Protein AF-I1DZ27-F1 (afdb_monomer_lite)

Organism: NCBI:txid562729

Secondary structure (DSSP, 8-state):
------HHHHHHHHHH---TTEEEEEEE-TTTHHHHTTT-EEEEEEEEEE--TT--GGG--EEEEEEEESSEETTEEHHHHHHHHHTTSS--GGG-SEEEEEEE-

Structure (mmCIF, N/CA/C/O backbone):
data_AF-I1DZ27-F1
#
_entry.id   AF-I1DZ27-F1
#
loop_
_atom_site.group_PDB
_atom_site.id
_atom_site.type_symbol
_atom_site.label_atom_id
_atom_site.label_alt_id
_atom_site.label_comp_id
_atom_site.label_asym_id
_atom_site.label_entity_id
_atom_site.label_seq_id
_atom_site.pdbx_PDB_ins_code
_atom_site.Cartn_x
_atom_site.Cartn_y
_atom_site.Cartn_z
_atom_site.occupancy
_atom_site.B_iso_or_equiv
_atom_site.auth_seq_id
_atom_site.auth_comp_id
_atom_site.auth_asym_id
_atom_site.auth_atom_id
_atom_site.pdbx_PDB_model_num
ATOM 1 N N . MET A 1 1 ? -11.964 23.116 -4.856 1.00 58.84 1 MET A N 1
ATOM 2 C CA . MET A 1 1 ? -11.806 21.846 -4.111 1.00 58.84 1 MET A CA 1
ATOM 3 C C . MET A 1 1 ? -10.323 21.495 -4.103 1.00 58.84 1 MET A C 1
ATOM 5 O O . MET A 1 1 ? -9.732 21.542 -5.173 1.00 58.84 1 MET A O 1
ATOM 9 N N . LYS A 1 2 ? -9.706 21.228 -2.945 1.00 85.44 2 LYS A N 1
ATOM 10 C CA . LYS A 1 2 ? -8.304 20.773 -2.866 1.00 85.44 2 LYS A CA 1
ATOM 11 C C . LYS A 1 2 ? -8.309 19.265 -2.616 1.00 85.44 2 LYS A C 1
ATOM 13 O O . LYS A 1 2 ? -9.005 18.827 -1.709 1.00 85.44 2 LYS A O 1
ATOM 18 N N . HIS A 1 3 ? -7.576 18.502 -3.417 1.00 89.69 3 HIS A N 1
ATOM 19 C CA . HIS A 1 3 ? -7.381 17.065 -3.229 1.00 89.69 3 HIS A CA 1
ATOM 20 C C . HIS A 1 3 ? -5.909 16.727 -3.473 1.00 89.69 3 HIS A C 1
ATOM 22 O O . HIS A 1 3 ? -5.242 17.388 -4.270 1.00 89.69 3 HIS A O 1
ATOM 28 N N . ILE A 1 4 ? -5.403 15.738 -2.740 1.00 94.06 4 ILE A N 1
ATOM 29 C CA . ILE A 1 4 ? -4.053 15.206 -2.928 1.00 94.06 4 ILE A CA 1
ATOM 30 C C . ILE A 1 4 ? -4.048 14.372 -4.214 1.00 94.06 4 ILE A C 1
ATOM 32 O O . ILE A 1 4 ? -5.005 13.646 -4.476 1.00 94.06 4 ILE A O 1
ATOM 36 N N . LEU A 1 5 ? -2.993 14.501 -5.021 1.00 94.75 5 LEU A N 1
ATOM 37 C CA . LEU A 1 5 ? -2.885 13.821 -6.318 1.00 94.75 5 LEU A CA 1
ATOM 38 C C . LEU A 1 5 ? -2.037 12.546 -6.265 1.00 94.75 5 LEU A C 1
ATOM 40 O O . LEU A 1 5 ? -2.275 11.627 -7.043 1.00 94.75 5 LEU A O 1
ATOM 44 N N . LEU A 1 6 ? -1.038 12.493 -5.380 1.00 96.56 6 LEU A N 1
ATOM 45 C CA . LEU A 1 6 ? -0.075 11.393 -5.316 1.00 96.56 6 LEU A CA 1
ATOM 46 C C . LEU A 1 6 ? -0.373 10.464 -4.139 1.00 96.56 6 LEU A C 1
ATOM 48 O O . LEU A 1 6 ? -0.665 10.926 -3.035 1.00 96.56 6 LEU A O 1
ATOM 52 N N . ALA A 1 7 ? -0.253 9.156 -4.369 1.00 98.06 7 ALA A N 1
ATOM 53 C CA . ALA A 1 7 ? -0.494 8.146 -3.341 1.00 98.06 7 ALA A CA 1
ATOM 54 C C . ALA A 1 7 ? 0.473 8.298 -2.156 1.00 98.06 7 ALA A C 1
ATOM 56 O O . ALA A 1 7 ? 0.016 8.301 -1.017 1.00 98.06 7 ALA A O 1
ATOM 57 N N . GLU A 1 8 ? 1.767 8.523 -2.408 1.00 98.25 8 GLU A N 1
ATOM 58 C CA . GLU A 1 8 ? 2.749 8.749 -1.338 1.00 98.25 8 GLU A CA 1
ATOM 59 C C . GLU A 1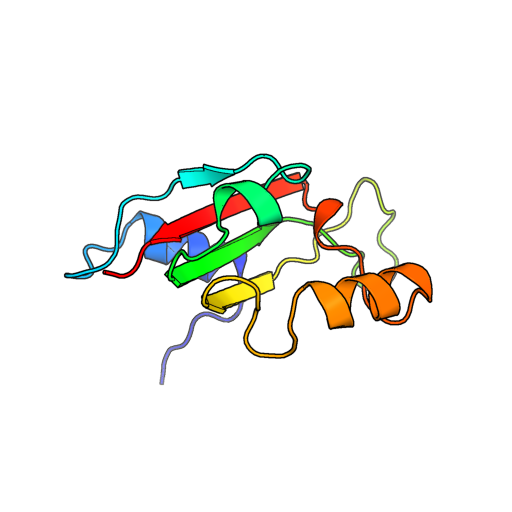 8 ? 2.438 10.018 -0.528 1.00 98.25 8 GLU A C 1
ATOM 61 O O . GLU A 1 8 ? 2.462 9.993 0.698 1.00 98.25 8 GLU A O 1
ATOM 66 N N . GLN A 1 9 ? 2.010 11.108 -1.177 1.00 97.81 9 GLN A N 1
ATOM 67 C CA . GLN A 1 9 ? 1.583 12.316 -0.456 1.00 97.81 9 GLN A CA 1
ATOM 68 C C . GLN A 1 9 ? 0.357 12.061 0.432 1.00 97.81 9 GLN A C 1
ATOM 70 O O . GLN A 1 9 ? 0.243 12.642 1.512 1.00 97.81 9 GLN A O 1
ATOM 75 N N . MET A 1 10 ? -0.571 11.208 -0.014 1.00 97.75 10 MET A N 1
ATOM 76 C CA . MET A 1 10 ? -1.734 10.815 0.782 1.00 97.75 10 MET A CA 1
ATOM 77 C C . MET A 1 10 ? -1.311 9.939 1.968 1.00 97.75 10 MET A C 1
ATOM 79 O O . MET A 1 10 ? -1.785 10.159 3.081 1.00 97.75 10 MET A O 1
ATOM 83 N N . ALA A 1 11 ? -0.391 8.997 1.754 1.00 98.19 11 ALA A N 1
ATOM 84 C CA . ALA A 1 11 ? 0.186 8.146 2.792 1.00 98.19 11 ALA A CA 1
ATOM 85 C C . ALA A 1 11 ? 0.921 8.971 3.869 1.00 98.19 11 ALA A C 1
ATOM 87 O O . ALA A 1 11 ? 0.673 8.801 5.065 1.00 98.19 11 ALA A O 1
ATOM 88 N N . ASP A 1 12 ? 1.743 9.937 3.457 1.00 97.50 12 ASP A N 1
ATOM 89 C CA . ASP A 1 12 ? 2.438 10.865 4.354 1.00 97.50 12 ASP A CA 1
ATOM 90 C C . ASP A 1 12 ? 1.478 11.757 5.143 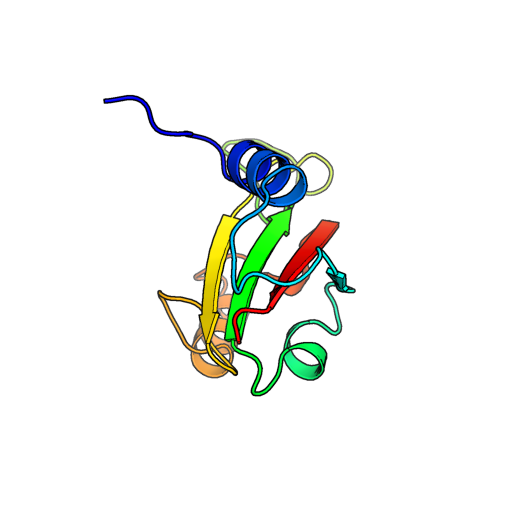1.00 97.50 12 ASP A C 1
ATOM 92 O O . ASP A 1 12 ? 1.717 12.073 6.314 1.00 97.50 12 ASP A O 1
ATOM 96 N N . TRP A 1 13 ? 0.391 12.201 4.506 1.00 96.62 13 TRP A N 1
ATOM 97 C CA . TRP A 1 13 ? -0.646 12.969 5.182 1.00 96.62 13 TRP A CA 1
ATOM 98 C C . TRP A 1 13 ? -1.384 12.109 6.212 1.00 96.62 13 TRP A C 1
ATOM 100 O O . TRP A 1 13 ? -1.553 12.557 7.346 1.00 96.62 13 TRP A O 1
ATOM 110 N N . LEU A 1 14 ? -1.750 10.868 5.866 1.00 96.50 14 LEU A N 1
ATOM 111 C CA . LEU A 1 14 ? -2.384 9.922 6.790 1.00 96.50 14 LEU A CA 1
ATOM 112 C C . LEU A 1 14 ? -1.503 9.650 8.008 1.00 96.50 14 LEU A C 1
ATOM 114 O O . LEU A 1 14 ? -2.004 9.681 9.129 1.00 96.50 14 LEU A O 1
ATOM 118 N N . PHE A 1 15 ? -0.195 9.466 7.809 1.00 95.12 15 PHE A N 1
ATOM 119 C CA . PHE A 1 15 ? 0.762 9.266 8.900 1.00 95.12 15 PHE A CA 1
ATOM 120 C C . PHE A 1 15 ? 0.774 10.422 9.914 1.00 95.12 15 PHE A C 1
ATOM 122 O O . PHE A 1 15 ? 0.942 10.196 11.110 1.00 95.12 15 PHE A O 1
ATOM 129 N N . LYS A 1 16 ? 0.569 11.658 9.447 1.00 94.69 16 LYS A N 1
ATOM 130 C CA . LYS A 1 16 ? 0.523 12.867 10.288 1.00 94.69 16 LYS A CA 1
ATOM 131 C C . LYS A 1 16 ? -0.882 13.180 10.808 1.00 94.69 16 LYS A C 1
ATOM 133 O O . LYS A 1 16 ? -1.040 14.039 11.674 1.00 94.69 16 LYS A O 1
ATOM 138 N N . SER A 1 17 ? -1.904 12.551 10.237 1.00 90.31 17 SER A N 1
ATOM 139 C CA . SER A 1 17 ? -3.299 12.820 10.560 1.00 90.31 17 SER A CA 1
ATOM 140 C C . SER A 1 17 ? -3.693 12.181 11.891 1.00 90.31 17 SER A C 1
ATOM 142 O O . SER A 1 17 ? -3.194 11.126 12.268 1.00 90.31 17 SER A O 1
ATOM 144 N N . ASN A 1 18 ? -4.627 12.813 12.600 1.00 89.69 18 ASN A N 1
ATOM 145 C CA . ASN A 1 18 ? -5.236 12.245 13.800 1.00 89.69 18 ASN A CA 1
ATOM 146 C C . ASN A 1 18 ? -6.714 11.944 13.525 1.00 89.69 18 ASN A C 1
ATOM 148 O O . ASN A 1 18 ? -7.606 12.683 13.947 1.00 89.69 18 ASN A O 1
ATOM 152 N N . ILE A 1 19 ? -6.964 10.902 12.730 1.00 94.25 19 ILE A N 1
ATOM 153 C CA . ILE A 1 19 ? -8.316 10.470 12.364 1.00 94.25 19 ILE A CA 1
ATOM 154 C C . ILE A 1 19 ? -8.814 9.479 13.415 1.00 94.25 19 ILE A C 1
ATOM 156 O O . ILE A 1 19 ? -8.243 8.407 13.607 1.00 94.25 19 ILE A O 1
ATOM 160 N N . LYS A 1 20 ? -9.915 9.819 14.091 1.00 94.31 20 LYS A N 1
ATOM 161 C CA . LYS A 1 20 ? -10.543 8.923 15.068 1.00 94.31 20 LYS A CA 1
ATOM 162 C C . LYS A 1 20 ? -10.974 7.618 14.386 1.00 94.31 20 LYS A C 1
ATOM 164 O O . LYS A 1 20 ? -11.707 7.660 13.404 1.00 94.31 20 LYS A O 1
ATOM 169 N N . GLY A 1 21 ? -10.560 6.482 14.947 1.00 93.94 21 GLY A N 1
ATOM 170 C CA . GLY A 1 21 ? -10.874 5.144 14.424 1.00 93.94 21 GLY A CA 1
ATOM 171 C C . GLY A 1 21 ? -9.840 4.587 13.440 1.00 93.94 21 GLY A C 1
ATOM 172 O O . GLY A 1 21 ? -9.920 3.412 13.096 1.00 93.94 21 GLY A O 1
ATOM 173 N N . LEU A 1 22 ? -8.851 5.391 13.037 1.00 96.56 22 LEU A N 1
ATOM 174 C CA . LEU A 1 22 ? -7.711 4.933 12.251 1.00 96.56 22 LEU A CA 1
ATOM 175 C C . LEU A 1 22 ? -6.546 4.576 13.187 1.00 96.56 22 LEU A C 1
ATOM 177 O O . LEU A 1 22 ? -6.175 5.357 14.064 1.00 96.56 22 LEU A O 1
ATOM 181 N N . GLY A 1 23 ? -5.990 3.380 13.019 1.00 96.00 23 GLY A N 1
ATOM 182 C CA . GLY A 1 23 ? -4.828 2.890 13.750 1.00 96.00 23 GLY A CA 1
ATOM 183 C C . GLY A 1 23 ? -3.535 3.616 13.374 1.00 96.00 23 GLY A C 1
ATOM 184 O O . GLY A 1 23 ? -3.485 4.409 12.434 1.00 96.00 23 GLY A O 1
ATOM 185 N N . GLN A 1 24 ? -2.464 3.333 14.116 1.00 95.50 24 GLN A N 1
ATOM 186 C CA . GLN A 1 24 ? -1.127 3.812 13.760 1.00 95.50 24 GLN A CA 1
ATOM 187 C C . GLN A 1 24 ? -0.601 3.091 12.513 1.00 95.50 24 GLN A C 1
ATOM 189 O O . GLN A 1 24 ? -1.006 1.971 12.214 1.00 95.50 24 GLN A O 1
ATOM 194 N N . ARG A 1 25 ? 0.339 3.730 11.811 1.00 97.25 25 ARG A N 1
ATOM 195 C CA . ARG A 1 25 ? 0.967 3.168 10.613 1.00 97.25 25 ARG A CA 1
ATOM 196 C C . ARG A 1 25 ? 1.864 1.974 10.948 1.00 97.25 25 ARG A C 1
ATOM 198 O O . ARG A 1 25 ? 2.917 2.137 11.571 1.00 97.25 25 ARG A O 1
ATOM 205 N N . GLU A 1 26 ? 1.535 0.811 10.413 1.00 98.12 26 GLU A N 1
ATOM 206 C CA . GLU A 1 26 ? 2.351 -0.402 10.447 1.00 98.12 26 GLU A CA 1
ATOM 207 C C . GLU A 1 26 ? 3.238 -0.508 9.198 1.00 98.12 26 GLU A C 1
ATOM 209 O O . GLU A 1 26 ? 2.787 -0.241 8.087 1.00 98.12 26 GLU A O 1
ATOM 214 N N . SER A 1 27 ? 4.503 -0.912 9.373 1.00 98.38 27 SER A N 1
ATOM 215 C CA . SER A 1 27 ? 5.366 -1.355 8.265 1.00 98.38 27 SER A CA 1
ATOM 216 C C . SER A 1 27 ? 5.127 -2.839 8.049 1.00 98.38 27 SER A C 1
ATOM 218 O O . SER A 1 27 ? 5.354 -3.626 8.968 1.00 98.38 27 SER A O 1
ATOM 220 N N .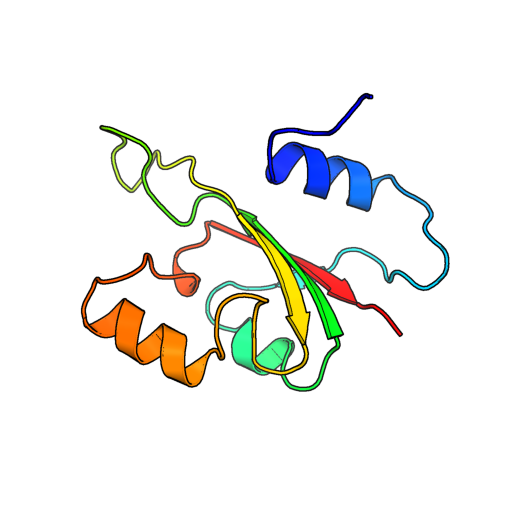 ILE A 1 28 ? 4.733 -3.221 6.841 1.00 98.44 28 ILE A N 1
ATOM 221 C CA . ILE A 1 28 ? 4.490 -4.614 6.478 1.00 98.44 28 ILE A CA 1
ATOM 222 C C . ILE A 1 28 ? 5.546 -5.058 5.467 1.00 98.44 28 ILE A C 1
ATOM 224 O O . ILE A 1 28 ? 5.885 -4.319 4.543 1.00 98.44 28 ILE A O 1
ATOM 228 N N . LEU A 1 29 ? 6.088 -6.264 5.654 1.00 97.94 29 LEU A N 1
ATOM 229 C CA . LEU A 1 29 ? 7.002 -6.856 4.682 1.00 97.94 29 LEU A CA 1
ATOM 230 C C . LEU A 1 29 ? 6.217 -7.217 3.409 1.00 97.94 29 LEU A C 1
ATOM 232 O O . LEU A 1 29 ? 5.212 -7.923 3.521 1.00 97.94 29 LEU A O 1
ATOM 236 N N . PRO A 1 30 ? 6.663 -6.792 2.211 1.00 97.44 30 PRO A N 1
ATOM 237 C CA . PRO A 1 30 ? 5.954 -7.064 0.961 1.00 97.44 30 PRO A CA 1
ATOM 238 C C . PRO A 1 30 ? 5.686 -8.542 0.676 1.00 97.44 30 PRO A C 1
ATOM 240 O O . PRO A 1 30 ? 4.663 -8.868 0.101 1.00 97.44 30 PRO A O 1
ATOM 243 N N . ALA A 1 31 ? 6.552 -9.455 1.111 1.00 95.75 31 ALA A N 1
ATOM 244 C CA . ALA A 1 31 ? 6.327 -10.887 0.909 1.00 95.75 31 ALA A CA 1
ATOM 245 C C . ALA A 1 31 ? 5.249 -11.487 1.837 1.00 95.75 31 ALA A C 1
ATOM 247 O O . ALA A 1 31 ? 4.785 -12.594 1.596 1.00 95.75 31 ALA A O 1
ATOM 248 N N . GLU A 1 32 ? 4.858 -10.778 2.900 1.00 96.81 32 GLU A N 1
ATOM 249 C CA . GLU A 1 32 ? 4.012 -11.306 3.981 1.00 96.81 32 GLU A CA 1
ATOM 250 C C . GLU A 1 32 ? 2.687 -10.543 4.124 1.00 96.81 32 GLU A C 1
ATOM 252 O O . GLU A 1 32 ? 1.902 -10.835 5.026 1.00 96.81 32 GLU A O 1
ATOM 257 N N . PHE A 1 33 ? 2.425 -9.525 3.292 1.00 97.94 33 PHE A N 1
ATOM 258 C CA . PHE A 1 33 ? 1.314 -8.605 3.560 1.00 97.94 33 PHE A CA 1
ATOM 259 C C . PHE A 1 33 ? -0.052 -9.279 3.513 1.00 97.94 33 PHE A C 1
ATOM 261 O O . PHE A 1 33 ? -0.912 -8.938 4.315 1.00 97.94 33 PHE A O 1
ATOM 268 N N . GLN A 1 34 ? -0.254 -10.236 2.608 1.00 97.31 34 GLN A N 1
ATOM 269 C CA . GLN A 1 34 ? -1.543 -10.912 2.470 1.00 97.31 34 GLN A CA 1
ATOM 270 C C . GLN A 1 34 ? -1.872 -11.726 3.723 1.00 97.31 34 GLN A C 1
ATOM 272 O O . GLN A 1 34 ? -2.972 -11.604 4.247 1.00 97.31 34 GLN A O 1
ATOM 277 N N . GLU A 1 35 ? -0.897 -12.478 4.239 1.00 97.25 35 GLU A N 1
ATOM 278 C CA . GLU A 1 35 ? -1.031 -13.263 5.471 1.00 97.25 35 GLU A CA 1
ATOM 279 C C . GLU A 1 35 ? -1.205 -12.350 6.692 1.00 97.25 35 GLU A C 1
ATOM 281 O O . GLU A 1 35 ? -2.148 -12.496 7.465 1.00 97.25 35 GLU A O 1
ATOM 286 N N . LYS A 1 36 ? -0.338 -11.340 6.851 1.00 98.00 36 LYS A N 1
ATOM 287 C CA . LYS A 1 36 ? -0.377 -10.430 8.011 1.00 98.00 36 LYS A CA 1
ATOM 288 C C . LYS A 1 36 ? -1.635 -9.571 8.084 1.00 98.00 36 LYS A C 1
ATOM 290 O O . LYS A 1 36 ? -1.993 -9.103 9.169 1.00 98.00 36 LYS A O 1
ATOM 295 N N . LEU A 1 37 ? -2.249 -9.290 6.939 1.00 98.25 37 LEU A N 1
ATOM 296 C CA . LEU A 1 37 ? -3.431 -8.440 6.840 1.00 98.25 37 LEU A CA 1
ATOM 297 C C . LEU A 1 37 ? -4.722 -9.236 6.633 1.00 98.25 37 LEU A C 1
ATOM 299 O O . LEU A 1 37 ? -5.792 -8.629 6.529 1.00 98.25 37 LEU A O 1
ATOM 303 N N . GLU A 1 38 ? -4.641 -10.568 6.626 1.00 96.19 38 GLU A N 1
ATOM 304 C CA . GLU A 1 38 ? -5.796 -11.440 6.473 1.00 96.19 38 GLU A CA 1
ATOM 305 C C . GLU A 1 38 ? -6.847 -11.140 7.551 1.00 96.19 38 GLU A C 1
ATOM 307 O O . GLU A 1 38 ? -6.557 -11.011 8.741 1.00 96.19 38 GLU A O 1
ATOM 312 N N . GLY A 1 39 ? -8.099 -10.966 7.125 1.00 97.19 39 GLY A N 1
ATOM 313 C CA . GLY A 1 39 ? -9.218 -10.677 8.028 1.00 97.19 39 GLY A CA 1
ATOM 314 C C . GLY A 1 39 ? -9.257 -9.249 8.592 1.00 97.19 39 GLY A C 1
ATOM 315 O O . GLY A 1 39 ? -10.278 -8.864 9.165 1.00 97.19 39 GLY A O 1
ATOM 316 N N . ARG A 1 40 ? -8.208 -8.442 8.394 1.00 98.19 40 ARG A N 1
ATOM 317 C CA . ARG A 1 40 ? -8.129 -7.048 8.860 1.00 98.19 40 ARG A CA 1
ATOM 318 C C . ARG A 1 40 ? -8.759 -6.093 7.850 1.00 98.19 40 ARG A C 1
ATOM 320 O O . ARG A 1 40 ? -8.812 -6.374 6.657 1.00 98.19 40 ARG A O 1
ATOM 327 N N . THR A 1 41 ? -9.218 -4.933 8.302 1.00 98.62 41 THR A N 1
ATOM 328 C CA . THR A 1 41 ? -9.749 -3.865 7.438 1.00 98.62 41 THR A CA 1
ATOM 329 C C . THR A 1 41 ? -8.947 -2.593 7.636 1.00 98.62 41 THR A C 1
ATOM 331 O O . THR A 1 41 ? -8.498 -2.322 8.747 1.00 98.62 41 THR A O 1
ATOM 334 N N . GLY A 1 42 ? -8.738 -1.804 6.586 1.00 98.44 42 GLY A N 1
ATOM 335 C CA . GLY A 1 42 ? -7.915 -0.609 6.724 1.00 98.44 42 GLY A CA 1
ATOM 336 C C . GLY A 1 42 ? -7.622 0.135 5.434 1.00 98.44 42 GLY A C 1
ATOM 337 O O . GLY A 1 42 ? -8.306 -0.029 4.425 1.00 98.44 42 GLY A O 1
ATOM 338 N N . ILE A 1 43 ? -6.579 0.953 5.487 1.00 98.75 43 ILE A N 1
ATOM 339 C CA . ILE A 1 43 ? -5.973 1.620 4.336 1.00 98.75 43 ILE A CA 1
ATOM 340 C C . ILE A 1 43 ? -4.599 0.994 4.122 1.00 98.75 43 ILE A C 1
ATOM 342 O O . ILE A 1 43 ? -3.850 0.809 5.083 1.00 98.75 43 ILE A O 1
ATOM 346 N N . ILE A 1 44 ? -4.263 0.681 2.875 1.00 98.81 44 ILE A N 1
ATOM 347 C CA . ILE A 1 44 ? -2.980 0.093 2.495 1.00 98.81 44 ILE A CA 1
ATOM 348 C C . ILE A 1 44 ? -2.299 0.948 1.431 1.00 98.81 44 ILE A C 1
ATOM 350 O O . ILE A 1 44 ? -2.935 1.406 0.482 1.00 98.81 44 ILE A O 1
ATOM 354 N N . PHE A 1 45 ? -1.002 1.172 1.601 1.00 98.88 45 PHE A N 1
ATOM 355 C CA . PHE A 1 45 ? -0.148 1.883 0.659 1.00 98.88 45 PHE A CA 1
ATOM 356 C C . PHE A 1 45 ? 0.966 0.956 0.173 1.00 98.88 45 PHE A C 1
ATOM 358 O O . PHE A 1 45 ? 1.648 0.339 0.989 1.00 98.88 45 PHE A O 1
ATOM 365 N N . PHE A 1 46 ? 1.154 0.894 -1.143 1.00 98.69 46 PHE A N 1
ATOM 366 C CA . PHE A 1 46 ? 2.210 0.157 -1.827 1.00 98.69 46 PHE A CA 1
ATOM 367 C C . PHE A 1 46 ? 3.144 1.153 -2.506 1.00 98.69 46 PHE A C 1
ATOM 369 O O . PHE A 1 46 ? 2.730 1.847 -3.440 1.00 98.69 46 PHE A O 1
ATOM 376 N N . LYS A 1 47 ? 4.396 1.203 -2.053 1.00 98.69 47 LYS A N 1
ATOM 377 C CA . LYS A 1 47 ? 5.414 2.099 -2.599 1.00 98.69 47 LYS A CA 1
ATOM 378 C C . LYS A 1 47 ? 6.181 1.451 -3.738 1.00 98.69 47 LYS A C 1
ATOM 380 O O . LYS A 1 47 ? 6.642 0.317 -3.583 1.00 98.69 47 LYS A O 1
ATOM 385 N N . ASP A 1 48 ? 6.389 2.185 -4.829 1.00 98.44 48 ASP A N 1
ATOM 386 C CA . ASP A 1 48 ? 7.281 1.806 -5.929 1.00 98.44 48 ASP A CA 1
ATOM 387 C C . ASP A 1 48 ? 7.084 0.343 -6.382 1.00 98.44 48 ASP A C 1
ATOM 389 O O . ASP A 1 48 ? 8.039 -0.431 -6.415 1.00 98.44 48 ASP A O 1
ATOM 393 N N . TYR A 1 49 ? 5.860 -0.097 -6.681 1.00 97.31 49 TYR A N 1
ATOM 394 C CA . TYR A 1 49 ? 5.599 -1.494 -7.075 1.00 97.31 49 TYR A CA 1
ATOM 395 C C . TYR A 1 49 ? 5.566 -1.700 -8.598 1.00 97.31 49 TYR A C 1
ATOM 397 O O . TYR A 1 49 ? 5.729 -2.822 -9.074 1.00 97.31 49 TYR A O 1
ATOM 405 N N . TRP A 1 50 ? 5.417 -0.626 -9.385 1.00 97.50 50 TRP A N 1
ATOM 406 C CA . TRP A 1 50 ? 5.363 -0.689 -10.853 1.00 97.50 50 TRP A CA 1
ATOM 407 C C . TRP A 1 50 ? 6.129 0.453 -11.529 1.00 97.50 50 TRP A C 1
ATOM 409 O O . TRP A 1 50 ? 6.389 1.489 -10.925 1.00 97.50 50 TRP A O 1
ATOM 419 N N . THR A 1 51 ? 6.512 0.259 -12.791 1.00 97.19 51 THR A N 1
ATOM 420 C CA . THR A 1 51 ? 7.287 1.218 -13.599 1.00 97.19 51 THR A CA 1
ATOM 421 C C . THR A 1 51 ? 6.387 2.200 -14.339 1.00 97.19 51 THR A C 1
ATOM 423 O O . THR A 1 51 ? 5.535 1.779 -15.123 1.00 97.19 51 THR A O 1
ATOM 426 N N . ARG A 1 52 ? 6.622 3.505 -14.194 1.00 94.12 52 ARG A N 1
ATOM 427 C CA . ARG A 1 52 ? 5.963 4.534 -15.008 1.00 94.12 52 ARG A CA 1
ATOM 428 C C . ARG A 1 52 ? 6.757 4.794 -16.286 1.00 94.12 52 ARG A C 1
ATOM 430 O O . ARG A 1 52 ? 7.967 4.993 -16.245 1.00 94.12 52 ARG A O 1
ATOM 437 N N . GLY A 1 53 ? 6.072 4.867 -17.428 1.00 94.50 53 GLY A N 1
ATOM 438 C CA . GLY A 1 53 ? 6.701 5.222 -18.704 1.00 94.50 53 GLY A CA 1
ATOM 439 C C . GLY A 1 53 ? 7.928 4.356 -19.016 1.00 94.50 53 GLY A C 1
ATOM 440 O O . GLY A 1 53 ? 7.808 3.141 -19.122 1.00 94.50 53 GLY A O 1
ATOM 441 N N . ASN A 1 54 ? 9.096 4.994 -19.135 1.00 96.56 54 ASN A N 1
ATOM 442 C CA . ASN A 1 54 ? 10.367 4.346 -19.485 1.00 96.56 54 ASN A CA 1
ATOM 443 C C . ASN A 1 54 ? 11.273 4.070 -18.267 1.00 96.56 54 ASN A C 1
ATOM 445 O O . ASN A 1 54 ? 12.488 3.932 -18.419 1.00 96.56 54 ASN A O 1
ATOM 449 N N . GLU A 1 55 ? 10.724 4.041 -17.052 1.00 98.06 55 GLU A N 1
ATOM 450 C CA . GLU A 1 55 ? 11.494 3.704 -15.854 1.00 98.06 55 GLU A CA 1
ATOM 451 C C . GLU A 1 55 ? 12.046 2.276 -15.913 1.00 98.06 55 GLU A C 1
ATOM 453 O O . GLU A 1 55 ? 11.349 1.320 -16.253 1.00 98.06 55 GLU A O 1
ATOM 458 N N . SER A 1 56 ? 13.301 2.109 -15.491 1.00 97.06 56 SER A N 1
ATOM 459 C CA . SER A 1 56 ? 13.814 0.784 -15.141 1.00 97.06 56 SER A CA 1
ATOM 460 C C . SER A 1 56 ? 13.093 0.261 -13.900 1.00 97.06 56 SER A C 1
ATOM 462 O O . SER A 1 56 ? 12.772 1.046 -13.008 1.00 97.06 56 SER A O 1
ATOM 464 N N . PHE A 1 57 ? 12.972 -1.058 -13.761 1.00 96.00 57 PHE A N 1
ATOM 465 C CA . PHE A 1 57 ? 12.375 -1.644 -12.563 1.00 96.00 57 PHE A CA 1
ATOM 466 C C . PHE A 1 57 ? 13.086 -1.213 -11.268 1.00 96.00 57 PHE A C 1
ATOM 468 O O . PHE A 1 57 ? 12.421 -0.898 -10.291 1.00 96.00 57 PHE A O 1
ATOM 475 N N . ALA A 1 58 ? 14.420 -1.112 -11.242 1.00 96.06 58 ALA A N 1
ATOM 476 C CA . ALA A 1 58 ? 15.153 -0.659 -10.051 1.00 96.06 58 ALA A CA 1
ATOM 477 C C . ALA A 1 58 ? 14.782 0.779 -9.616 1.00 96.06 58 ALA A C 1
ATOM 479 O O . ALA A 1 58 ? 14.655 1.053 -8.423 1.00 96.06 58 ALA A O 1
ATOM 480 N N . ASN A 1 59 ? 14.532 1.663 -10.587 1.00 96.81 59 ASN A N 1
ATOM 481 C CA . ASN A 1 59 ? 14.209 3.083 -10.386 1.00 96.81 59 ASN A CA 1
ATOM 482 C C . ASN A 1 59 ? 12.714 3.396 -10.573 1.00 96.81 59 ASN A C 1
ATOM 484 O O . ASN A 1 59 ? 12.359 4.513 -10.938 1.00 96.81 59 ASN A O 1
ATOM 488 N N . ARG A 1 60 ? 11.847 2.401 -10.374 1.00 97.69 60 ARG A N 1
ATOM 489 C CA . ARG A 1 60 ? 10.395 2.544 -10.509 1.00 97.69 60 ARG A CA 1
ATOM 490 C C . ARG A 1 60 ? 9.809 3.459 -9.423 1.00 97.69 60 ARG A C 1
ATOM 492 O O . ARG A 1 60 ? 10.273 3.378 -8.287 1.00 97.69 60 ARG A O 1
ATOM 499 N N . SER A 1 61 ? 8.805 4.266 -9.780 1.00 97.44 61 SER A N 1
ATOM 500 C CA . SER A 1 61 ? 8.119 5.242 -8.899 1.00 97.44 61 SER A CA 1
ATOM 501 C C . SER A 1 61 ? 6.593 5.040 -8.807 1.00 97.44 61 SER A C 1
ATOM 503 O O . SER A 1 61 ? 5.807 5.922 -8.441 1.00 97.44 61 SER A O 1
ATOM 505 N N . GLY A 1 62 ? 6.109 3.896 -9.283 1.00 97.94 62 GLY A N 1
ATOM 506 C CA . GLY A 1 62 ? 4.689 3.600 -9.335 1.00 97.94 62 GLY A CA 1
ATOM 507 C C . GLY A 1 62 ? 4.120 3.183 -7.983 1.00 97.94 62 GLY A C 1
ATOM 508 O O . GLY A 1 62 ? 4.226 2.019 -7.606 1.00 97.94 62 GLY A O 1
ATOM 509 N N . ASP A 1 63 ? 3.434 4.107 -7.316 1.00 98.38 63 ASP A N 1
ATOM 510 C CA . ASP A 1 63 ? 2.716 3.843 -6.063 1.00 98.38 63 ASP A CA 1
ATOM 511 C C . ASP A 1 63 ? 1.230 3.495 -6.243 1.00 98.38 63 ASP A C 1
ATOM 513 O O . ASP A 1 63 ? 0.617 3.784 -7.281 1.00 98.38 63 ASP A O 1
ATOM 517 N N . ASN A 1 64 ? 0.617 2.954 -5.186 1.00 98.06 64 ASN A N 1
ATOM 518 C CA . ASN A 1 64 ? -0.834 2.870 -5.021 1.00 98.06 64 ASN A CA 1
ATOM 519 C C . ASN A 1 64 ? -1.243 3.014 -3.545 1.00 98.06 64 ASN A C 1
ATOM 521 O O . ASN A 1 64 ? -0.549 2.536 -2.657 1.00 98.06 64 ASN A O 1
ATOM 525 N N . ILE A 1 65 ? -2.383 3.659 -3.295 1.00 98.69 65 ILE A N 1
ATOM 526 C CA . ILE A 1 65 ? -3.061 3.666 -1.996 1.00 98.69 65 ILE A CA 1
ATOM 527 C C . ILE A 1 65 ? -4.508 3.228 -2.210 1.00 98.69 65 ILE A C 1
ATOM 529 O O . ILE A 1 65 ? -5.154 3.691 -3.152 1.00 98.69 65 ILE A O 1
ATOM 533 N N . ASP A 1 66 ? -5.000 2.322 -1.373 1.00 98.62 66 ASP A N 1
ATOM 534 C CA . ASP A 1 66 ? -6.316 1.707 -1.542 1.00 98.62 66 ASP A CA 1
ATOM 535 C C . ASP A 1 66 ? -6.930 1.336 -0.181 1.00 98.62 66 ASP A C 1
ATOM 537 O O . ASP A 1 66 ? -6.271 1.352 0.863 1.00 98.62 66 ASP A O 1
ATOM 541 N N . LEU A 1 67 ? -8.217 1.005 -0.195 1.00 98.62 67 LEU A N 1
ATOM 542 C CA . LEU A 1 67 ? -8.900 0.389 0.931 1.00 98.62 67 LEU A CA 1
ATOM 543 C C . LEU A 1 67 ? -8.607 -1.109 0.942 1.00 98.62 67 LEU A C 1
ATOM 545 O O . LEU A 1 67 ? -8.700 -1.780 -0.084 1.00 98.62 67 LEU A O 1
ATOM 549 N N . TRP A 1 68 ? -8.312 -1.630 2.125 1.00 98.69 68 TRP A N 1
ATOM 550 C CA . TRP A 1 68 ? -8.128 -3.048 2.385 1.00 98.69 68 TRP A CA 1
ATOM 551 C C . TRP A 1 68 ? -9.335 -3.611 3.128 1.00 98.69 68 TRP A C 1
ATOM 553 O O . TRP A 1 68 ? -9.780 -3.048 4.133 1.00 98.69 68 TRP A O 1
ATOM 563 N N . ASN A 1 69 ? -9.850 -4.745 2.662 1.00 98.44 69 ASN A N 1
ATOM 564 C CA . ASN A 1 69 ? -10.970 -5.422 3.301 1.00 98.44 69 ASN A CA 1
ATOM 565 C C . ASN A 1 69 ? -10.746 -6.934 3.376 1.00 98.44 69 ASN A C 1
ATOM 567 O O . ASN A 1 69 ? -11.276 -7.678 2.561 1.00 98.44 69 ASN A O 1
ATOM 571 N N . LYS A 1 70 ? -10.014 -7.386 4.392 1.00 97.94 70 LYS A N 1
ATOM 572 C CA . LYS A 1 70 ? -9.695 -8.788 4.701 1.00 97.94 70 LYS A CA 1
ATOM 573 C C . LYS A 1 70 ? -8.721 -9.423 3.720 1.00 97.94 70 LYS A C 1
ATOM 575 O O . LYS A 1 70 ? -7.616 -9.753 4.115 1.00 97.94 70 LYS A O 1
ATOM 580 N N . ASP A 1 71 ? -9.124 -9.589 2.471 1.00 97.62 71 ASP A N 1
ATOM 581 C CA . ASP A 1 71 ? -8.383 -10.324 1.443 1.00 97.62 71 ASP A CA 1
ATOM 582 C C . ASP A 1 71 ? -8.382 -9.584 0.102 1.00 97.62 71 ASP A C 1
ATOM 584 O O . ASP A 1 71 ? -8.152 -10.179 -0.951 1.00 97.62 71 ASP A O 1
ATOM 588 N N . ARG A 1 72 ? -8.724 -8.294 0.097 1.00 97.94 72 ARG A N 1
ATOM 589 C CA . ARG A 1 72 ? -8.974 -7.556 -1.139 1.00 97.94 72 ARG A CA 1
ATOM 590 C C . ARG A 1 72 ? -8.643 -6.083 -1.029 1.00 97.94 72 ARG A C 1
ATOM 592 O O . ARG A 1 72 ? -8.810 -5.470 0.025 1.00 97.94 72 ARG A O 1
ATOM 599 N N . ILE A 1 73 ? -8.290 -5.530 -2.182 1.00 98.06 73 ILE A N 1
ATOM 600 C CA . ILE A 1 73 ? -8.351 -4.095 -2.458 1.00 98.06 73 ILE A CA 1
ATOM 601 C C . ILE A 1 73 ? -9.677 -3.766 -3.160 1.00 98.06 73 ILE A C 1
ATOM 603 O O . ILE A 1 73 ? -10.442 -4.675 -3.516 1.00 98.06 73 ILE A O 1
ATOM 607 N N . THR A 1 74 ? -9.974 -2.485 -3.390 1.00 97.62 74 THR A N 1
ATOM 608 C CA . THR A 1 74 ? -11.263 -2.071 -3.975 1.00 97.62 74 THR A CA 1
ATOM 609 C C . THR A 1 74 ? -11.551 -2.765 -5.312 1.00 97.62 74 THR A C 1
ATOM 611 O O . THR A 1 74 ? -12.677 -3.201 -5.561 1.00 97.62 74 THR A O 1
ATOM 614 N N . SER A 1 75 ? -10.527 -2.936 -6.153 1.00 96.38 75 SER A N 1
ATOM 615 C CA . SER A 1 75 ? -10.664 -3.489 -7.508 1.00 96.38 75 SER A CA 1
ATOM 616 C C . SER A 1 75 ? -10.775 -5.020 -7.587 1.00 96.38 75 SER A C 1
ATOM 618 O O . SER A 1 75 ? -11.373 -5.523 -8.537 1.00 96.38 75 SER A O 1
ATOM 620 N N . SER A 1 76 ? -10.234 -5.779 -6.627 1.00 96.88 76 SER A N 1
ATOM 621 C CA . SER A 1 76 ? -10.171 -7.250 -6.713 1.00 96.88 76 SER A CA 1
ATOM 622 C C . SER A 1 76 ? -9.810 -7.923 -5.387 1.00 96.88 76 SER A C 1
ATOM 624 O O . SER A 1 76 ? -9.081 -7.344 -4.579 1.00 96.88 76 SER A O 1
ATOM 626 N N . SER A 1 77 ? -10.227 -9.183 -5.210 1.00 98.00 77 SER A N 1
ATOM 627 C CA . SER A 1 77 ? -9.626 -10.075 -4.204 1.00 98.00 77 SER A CA 1
ATOM 628 C C . SER A 1 77 ? -8.170 -10.384 -4.537 1.00 98.00 77 SER A C 1
ATOM 630 O O . SER A 1 77 ? -7.773 -10.318 -5.704 1.00 98.00 77 SER A O 1
ATOM 632 N N . MET A 1 78 ? -7.378 -10.734 -3.524 1.00 97.06 78 MET A N 1
ATOM 633 C CA . MET A 1 78 ? -5.987 -11.145 -3.704 1.00 97.06 78 MET A CA 1
ATOM 634 C C . MET A 1 78 ? -5.901 -12.423 -4.529 1.00 97.06 78 MET A C 1
ATOM 636 O O . MET A 1 78 ? -5.087 -12.479 -5.438 1.00 97.06 78 MET A O 1
ATOM 640 N N . PHE A 1 79 ? -6.823 -13.376 -4.351 1.00 97.25 79 PHE A N 1
ATOM 641 C CA . PHE A 1 79 ? -6.892 -14.563 -5.209 1.00 97.25 79 PHE A CA 1
ATOM 642 C C . PHE A 1 79 ? -7.043 -14.212 -6.700 1.00 97.25 79 PHE A C 1
ATOM 644 O O . PHE A 1 79 ? -6.253 -14.655 -7.534 1.00 97.25 79 PHE A O 1
ATOM 651 N N . THR A 1 80 ? -8.036 -13.387 -7.057 1.00 98.00 80 THR A N 1
ATOM 652 C CA . THR A 1 80 ? -8.230 -12.968 -8.455 1.00 98.00 80 THR A CA 1
ATOM 653 C C . THR A 1 80 ? -7.037 -12.162 -8.951 1.00 98.00 80 THR A C 1
ATOM 655 O O . THR A 1 80 ? -6.609 -12.333 -10.093 1.00 98.00 80 THR A O 1
ATOM 658 N N . ARG A 1 81 ? -6.476 -11.305 -8.097 1.00 96.88 81 ARG A N 1
ATOM 659 C CA . ARG A 1 81 ? -5.317 -10.495 -8.445 1.00 96.88 81 ARG A CA 1
ATOM 660 C C . ARG A 1 81 ? -4.078 -11.343 -8.719 1.00 96.88 81 ARG A C 1
ATOM 662 O O . ARG A 1 81 ? -3.454 -11.114 -9.745 1.00 96.88 81 ARG A O 1
ATOM 669 N N . SER A 1 82 ? -3.774 -12.349 -7.902 1.00 96.50 82 SER A N 1
ATOM 670 C CA . SER A 1 82 ? -2.618 -13.231 -8.106 1.00 96.50 82 SER A CA 1
ATOM 671 C C . SER A 1 82 ? -2.682 -13.975 -9.439 1.00 96.50 82 SER A C 1
ATOM 673 O O . SER A 1 82 ? -1.660 -14.159 -10.095 1.00 96.50 82 SER A O 1
ATOM 675 N N . ILE A 1 83 ? -3.882 -14.338 -9.906 1.00 97.81 83 ILE A N 1
ATOM 676 C CA . ILE A 1 83 ? -4.066 -14.892 -11.256 1.00 97.81 83 ILE A CA 1
ATOM 677 C C . ILE A 1 83 ? -3.717 -13.841 -12.322 1.00 97.81 83 ILE A C 1
ATOM 679 O O . ILE A 1 83 ? -3.024 -14.143 -13.292 1.00 97.81 83 ILE A O 1
ATOM 683 N N . LEU A 1 84 ? -4.176 -12.597 -12.161 1.00 97.75 84 LEU A N 1
ATOM 684 C CA . LEU A 1 84 ? -3.866 -11.511 -13.096 1.00 97.75 84 LEU A CA 1
ATOM 685 C C . LEU A 1 84 ? -2.371 -11.156 -13.103 1.00 97.75 84 LEU A C 1
ATOM 687 O O . LEU A 1 84 ? -1.826 -10.897 -14.175 1.00 97.75 84 LEU A O 1
ATOM 691 N N . GLU A 1 85 ? -1.719 -11.167 -11.942 1.00 96.44 85 GLU A N 1
ATOM 692 C CA . GLU A 1 85 ? -0.276 -10.952 -11.777 1.00 96.44 85 GLU A CA 1
ATOM 693 C C . GLU A 1 85 ? 0.520 -12.067 -12.464 1.00 96.44 85 GLU A C 1
ATOM 695 O O . GLU A 1 85 ? 1.424 -11.776 -13.246 1.00 96.44 85 GLU A O 1
ATOM 700 N N . PHE A 1 86 ? 0.118 -13.332 -12.287 1.00 96.38 86 PHE A N 1
ATOM 701 C CA . PHE A 1 86 ? 0.733 -14.480 -12.962 1.00 96.38 86 PHE A CA 1
ATOM 702 C C . PHE A 1 86 ? 0.705 -14.353 -14.494 1.00 96.38 86 PHE A C 1
ATOM 704 O O . PHE A 1 86 ? 1.681 -14.673 -15.169 1.00 96.38 86 PHE A O 1
ATOM 711 N N . PHE A 1 87 ? -0.394 -13.840 -15.055 1.00 97.69 87 PHE A N 1
ATOM 712 C CA . PHE A 1 87 ? -0.517 -13.587 -16.495 1.00 97.69 87 PHE A CA 1
ATOM 713 C C . PHE A 1 87 ? 0.014 -12.212 -16.939 1.00 97.69 87 PHE A C 1
ATOM 715 O O . PHE A 1 87 ? -0.199 -11.826 -18.091 1.00 97.69 87 PHE A O 1
ATOM 722 N N . GLY A 1 88 ? 0.659 -11.448 -16.050 1.00 95.56 88 GLY A N 1
ATOM 723 C CA . GLY A 1 88 ? 1.210 -10.123 -16.352 1.00 95.56 88 GLY A CA 1
ATOM 724 C C . GLY A 1 88 ? 0.161 -9.080 -16.756 1.00 95.56 88 GLY A C 1
ATOM 725 O O . GLY A 1 88 ? 0.480 -8.112 -17.443 1.00 95.56 88 GLY A O 1
ATOM 726 N N . ARG A 1 89 ? -1.110 -9.277 -16.380 1.00 97.25 89 ARG A N 1
ATOM 727 C CA . ARG A 1 89 ? -2.221 -8.356 -16.688 1.00 97.25 89 ARG A CA 1
ATOM 728 C C . ARG A 1 89 ? -2.229 -7.131 -15.781 1.00 97.25 89 ARG A C 1
ATOM 730 O O . ARG A 1 89 ? -2.731 -6.085 -16.182 1.00 97.25 89 ARG A O 1
ATOM 737 N N . VAL A 1 90 ? -1.693 -7.275 -14.574 1.00 96.62 90 VAL A N 1
ATOM 738 C CA . VAL A 1 90 ? -1.464 -6.201 -13.605 1.00 96.62 90 VAL A CA 1
ATOM 739 C C . VAL A 1 90 ? -0.077 -6.377 -12.993 1.00 96.62 90 VAL A C 1
ATOM 741 O O . VAL A 1 90 ? 0.474 -7.477 -13.011 1.00 96.62 90 VAL A O 1
ATOM 744 N N . SER A 1 91 ? 0.497 -5.298 -12.463 1.00 96.69 91 SER A N 1
ATOM 745 C CA . SER A 1 91 ? 1.781 -5.360 -11.761 1.00 96.69 91 SER A CA 1
ATOM 746 C C . SER A 1 91 ? 1.643 -6.030 -10.390 1.00 96.69 91 SER A C 1
ATOM 748 O O . SER A 1 91 ? 0.650 -5.815 -9.688 1.00 96.69 91 SER A O 1
ATOM 750 N N . ASP A 1 92 ? 2.666 -6.803 -10.031 1.00 96.38 92 ASP A N 1
ATOM 751 C CA . ASP A 1 92 ? 2.758 -7.579 -8.794 1.00 96.38 92 ASP A CA 1
ATOM 752 C C . ASP A 1 92 ? 2.942 -6.671 -7.566 1.00 96.38 92 ASP A C 1
ATOM 754 O O . ASP A 1 92 ? 3.948 -5.969 -7.445 1.00 96.38 92 ASP A O 1
ATOM 758 N N . LEU A 1 93 ? 1.971 -6.682 -6.646 1.00 97.44 93 LEU A N 1
ATOM 759 C CA . LEU A 1 93 ? 2.043 -5.894 -5.407 1.00 97.44 93 LEU A CA 1
ATOM 760 C C . LEU A 1 93 ? 3.136 -6.378 -4.448 1.00 97.44 93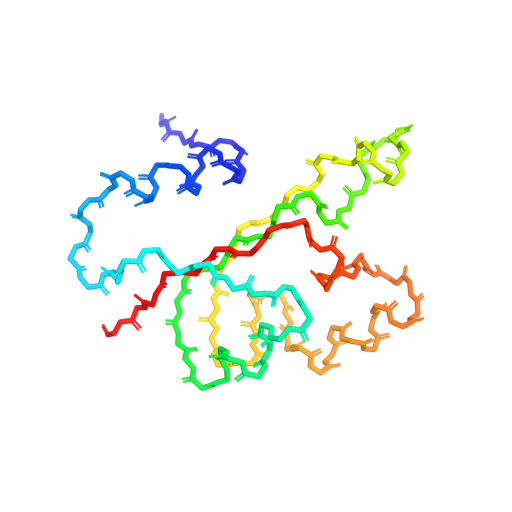 LEU A C 1
ATOM 762 O O . LEU A 1 93 ? 3.648 -5.577 -3.665 1.00 97.44 93 LEU A O 1
ATOM 766 N N . ASN A 1 94 ? 3.542 -7.650 -4.526 1.00 96.50 94 ASN A N 1
ATOM 767 C CA . ASN A 1 94 ? 4.624 -8.198 -3.700 1.00 96.50 94 ASN A CA 1
ATOM 768 C C . ASN A 1 94 ? 5.986 -7.575 -4.056 1.00 96.50 94 ASN A C 1
ATOM 770 O O . ASN A 1 94 ? 6.937 -7.676 -3.285 1.00 96.50 94 ASN A O 1
ATOM 774 N N . GLN A 1 95 ? 6.079 -6.896 -5.205 1.00 97.25 95 GLN A N 1
ATOM 775 C CA . GLN A 1 95 ? 7.256 -6.139 -5.624 1.00 97.25 95 GLN A CA 1
ATOM 776 C C . GLN A 1 95 ? 7.298 -4.709 -5.071 1.00 97.25 95 GLN A C 1
ATOM 778 O O . GLN A 1 95 ? 8.196 -3.948 -5.437 1.00 97.25 95 GLN A O 1
ATOM 783 N N . ALA A 1 96 ? 6.352 -4.294 -4.227 1.00 98.25 96 ALA A N 1
ATOM 784 C CA . ALA A 1 96 ? 6.447 -3.005 -3.551 1.00 98.25 96 ALA A CA 1
ATOM 785 C C . ALA A 1 96 ? 7.761 -2.911 -2.756 1.00 98.25 96 ALA A C 1
ATOM 787 O O . ALA A 1 96 ? 8.184 -3.877 -2.123 1.00 98.25 96 ALA A O 1
ATOM 788 N N . LYS A 1 97 ? 8.425 -1.750 -2.773 1.00 98.19 97 LYS A N 1
ATOM 789 C CA . LYS A 1 97 ? 9.616 -1.528 -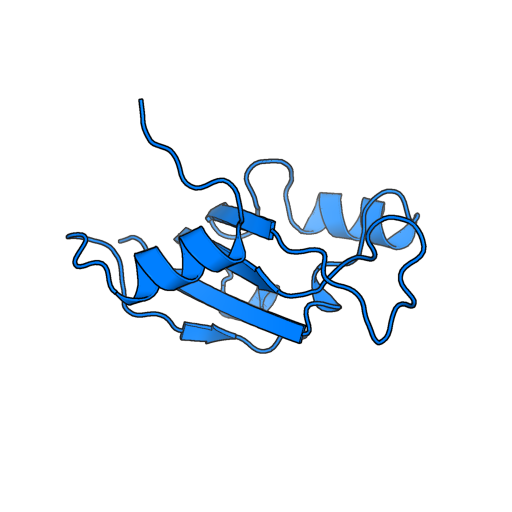1.931 1.00 98.19 97 LYS A CA 1
ATOM 790 C C . LYS A 1 97 ? 9.245 -1.386 -0.459 1.00 98.19 97 LYS A C 1
ATOM 792 O O . LYS A 1 97 ? 10.003 -1.796 0.413 1.00 98.19 97 LYS A O 1
ATOM 797 N N . GLU A 1 98 ? 8.076 -0.812 -0.196 1.00 98.38 98 GLU A N 1
ATOM 798 C CA . GLU A 1 98 ? 7.509 -0.663 1.138 1.00 98.38 98 GLU A CA 1
ATOM 799 C C . GLU A 1 98 ? 5.998 -0.879 1.080 1.00 98.38 98 GLU A C 1
ATOM 801 O O . GLU A 1 98 ? 5.346 -0.493 0.106 1.00 98.38 98 GLU A O 1
ATOM 806 N N . ILE A 1 99 ? 5.441 -1.449 2.149 1.00 98.81 99 ILE A N 1
ATOM 807 C CA . ILE A 1 99 ? 3.999 -1.475 2.381 1.00 98.81 99 ILE A CA 1
ATOM 808 C C . ILE A 1 99 ? 3.709 -0.849 3.735 1.00 98.81 99 ILE A C 1
ATOM 810 O O . ILE A 1 99 ? 4.297 -1.241 4.750 1.00 98.81 99 ILE A O 1
ATOM 814 N N . TRP A 1 100 ? 2.797 0.120 3.749 1.00 98.75 100 TRP A N 1
ATOM 815 C CA . TRP A 1 100 ? 2.296 0.738 4.973 1.00 98.75 100 TRP A CA 1
ATOM 816 C C 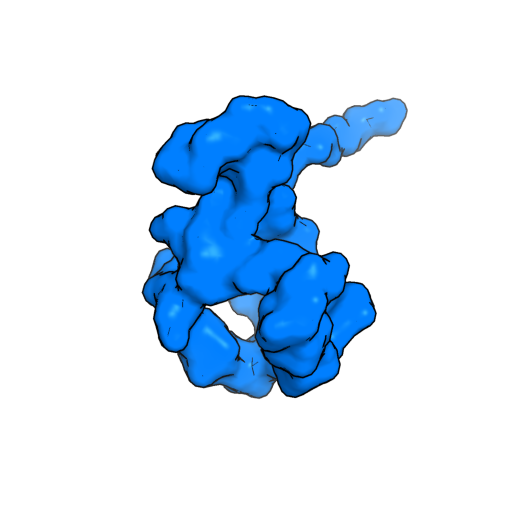. TRP A 1 100 ? 0.811 0.428 5.145 1.00 98.75 100 TRP A C 1
ATOM 818 O O . TRP A 1 100 ? 0.047 0.474 4.179 1.00 98.75 100 TRP A O 1
ATOM 828 N N . PHE A 1 101 ? 0.401 0.124 6.374 1.00 98.75 101 PHE A N 1
ATOM 829 C CA . PHE A 1 101 ? -0.980 -0.220 6.699 1.00 98.75 101 PHE A CA 1
ATOM 830 C C . PHE A 1 101 ? -1.500 0.608 7.872 1.00 98.75 101 PHE A C 1
ATOM 832 O O . PHE A 1 101 ? -0.786 0.823 8.849 1.00 98.75 101 PHE A O 1
ATOM 839 N N . TRP A 1 102 ? -2.753 1.044 7.784 1.00 98.56 102 TRP A N 1
ATOM 840 C CA . TRP A 1 102 ? -3.488 1.658 8.884 1.00 98.56 102 TRP A CA 1
ATOM 841 C C . TRP A 1 102 ? -4.784 0.889 9.084 1.00 98.56 102 TRP A C 1
ATOM 843 O O . TRP A 1 102 ? -5.680 0.940 8.239 1.00 98.56 102 TRP A O 1
ATOM 853 N N . GLU A 1 103 ? -4.893 0.187 10.206 1.00 98.06 103 GLU A N 1
ATOM 854 C CA . GLU A 1 103 ? -6.109 -0.546 10.541 1.00 98.06 103 GLU A CA 1
ATOM 855 C C . GLU A 1 103 ? -7.282 0.408 10.792 1.00 98.06 103 GLU A C 1
ATOM 857 O O . GLU A 1 103 ? -7.127 1.444 11.436 1.00 98.06 103 GLU A O 1
ATOM 862 N N . VAL A 1 104 ? -8.468 0.043 10.320 1.00 97.44 104 VAL A N 1
ATOM 863 C CA . VAL A 1 104 ? -9.734 0.700 10.659 1.00 97.44 104 VAL A CA 1
ATOM 864 C C . VAL A 1 104 ? -10.556 -0.294 11.472 1.00 97.44 104 VAL A C 1
ATOM 866 O O . VAL A 1 104 ? -10.777 -1.414 11.006 1.00 97.44 104 VAL A O 1
ATOM 869 N N . LYS A 1 105 ? -10.974 0.117 12.674 1.00 82.81 105 LYS A N 1
ATOM 870 C CA . LYS A 1 105 ? -11.744 -0.694 13.633 1.00 82.81 105 LYS A CA 1
ATOM 871 C C . LYS A 1 105 ? -13.189 -0.233 13.749 1.00 82.81 105 LYS A C 1
ATOM 873 O O . LYS A 1 105 ? -13.411 0.999 13.724 1.00 82.81 105 LYS A O 1
#

Sequence (105 aa):
MKHILLAEQMADWLFKSNIKGLGQRESILPAEFQEKLEGRTGIIFFKDYWTRGNESFANRSGDNIDLWNKDRITSSSMFTRSILEFFGRVSDLNQAKEIWFWEVK

InterPro domains:
  IPR025562 Type VI secretion system (T6SS), amidase effector protein 4 [PF14113] (2-102)

Foldseek 3Di:
DDDDDDLVVVVVVVQVDDDPQKAHKDWDQLVCCQVVCAQFWWKKKFAQQDADDPDDSVRGGDIDIATDHRQDTPVDGVVVVVVCCVVVVDTDSSSGPIMMTITGD

Radius of gyration: 13.82 Å; chains: 1; bounding box: 27×37×35 Å

pLDDT: mean 96.46, std 4.44, range [58.84, 98.88]